Protein AF-A0A0B8NXF6-F1 (afdb_monomer_lite)

pLDDT: mean 76.69, std 14.51, range [38.47, 92.69]

Radius of gyration: 16.52 Å; chains: 1; bounding box: 55×30×38 Å

Secondary structure (DSSP, 8-state):
---TTTS-TTTSTTTHHHHHHHHHHHHHHHHHHHHH-GGGGGGS-HHHHHHHHHHHHH----HHHHHHHHHHHHHHHHHHHT------

Structure (mmCIF, N/CA/C/O backbone):
data_AF-A0A0B8NXF6-F1
#
_entry.id   AF-A0A0B8NXF6-F1
#
loop_
_atom_site.group_PDB
_atom_site.id
_atom_site.type_symbol
_atom_site.label_atom_id
_atom_site.label_alt_id
_atom_site.label_comp_id
_atom_site.label_asym_id
_atom_site.label_entity_id
_atom_site.label_seq_id
_atom_site.pdbx_PDB_ins_code
_atom_site.Cartn_x
_atom_site.Cartn_y
_atom_site.Cartn_z
_atom_site.occupancy
_atom_site.B_iso_or_equiv
_atom_site.auth_seq_id
_atom_site.auth_comp_id
_atom_site.auth_asym_id
_atom_site.auth_atom_id
_atom_site.pdbx_PDB_model_num
ATOM 1 N N . MET A 1 1 ? -32.295 8.115 3.285 1.00 43.38 1 MET A N 1
ATOM 2 C CA . MET A 1 1 ? -31.301 7.025 3.156 1.00 43.38 1 MET A CA 1
ATOM 3 C C . MET A 1 1 ? -29.989 7.639 2.694 1.00 43.38 1 MET A C 1
ATOM 5 O O . MET A 1 1 ? -29.845 7.952 1.523 1.00 43.38 1 MET A O 1
ATOM 9 N N . GLY A 1 2 ? -29.108 7.970 3.640 1.00 47.56 2 GLY A N 1
ATOM 10 C CA . GLY A 1 2 ? -27.917 8.784 3.386 1.00 47.56 2 GLY A CA 1
ATOM 11 C C . GLY A 1 2 ? -26.679 7.950 3.058 1.00 47.56 2 GLY A C 1
ATOM 12 O O . GLY A 1 2 ? -26.388 6.983 3.750 1.00 47.56 2 GLY A O 1
ATOM 13 N N . ASN A 1 3 ? -25.960 8.353 2.008 1.00 49.38 3 ASN A N 1
ATOM 14 C CA . ASN A 1 3 ? -24.507 8.230 1.810 1.00 49.38 3 ASN A CA 1
ATOM 15 C C . ASN A 1 3 ? -23.783 6.894 2.101 1.00 49.38 3 ASN A C 1
ATOM 17 O O . ASN A 1 3 ? -22.557 6.897 2.191 1.00 49.38 3 ASN A O 1
ATOM 21 N N . MET A 1 4 ? -24.451 5.736 2.138 1.00 47.78 4 MET A N 1
ATOM 22 C CA . MET A 1 4 ? -23.763 4.436 2.295 1.00 47.78 4 MET A CA 1
ATOM 23 C C . MET A 1 4 ? -22.708 4.153 1.208 1.00 47.78 4 MET A C 1
ATOM 25 O O . MET A 1 4 ? -21.770 3.390 1.439 1.00 47.78 4 MET A O 1
ATOM 29 N N . HIS A 1 5 ? -22.823 4.786 0.038 1.00 51.47 5 HIS A N 1
ATOM 30 C CA . HIS A 1 5 ? -21.846 4.675 -1.050 1.00 51.47 5 HIS A CA 1
ATOM 31 C C . HIS A 1 5 ? -20.534 5.430 -0.787 1.00 51.47 5 HIS A C 1
ATOM 33 O O . HIS A 1 5 ? -19.536 5.120 -1.428 1.00 51.47 5 HIS A O 1
ATOM 39 N N . ARG A 1 6 ? -20.517 6.392 0.147 1.00 57.47 6 ARG A N 1
ATOM 40 C CA . ARG A 1 6 ? -19.331 7.200 0.485 1.00 57.47 6 ARG A CA 1
ATOM 41 C C . ARG A 1 6 ? -18.617 6.741 1.753 1.00 57.47 6 ARG A C 1
ATOM 43 O O . ARG A 1 6 ? -17.517 7.209 2.019 1.00 57.47 6 ARG A O 1
ATOM 50 N N . LEU A 1 7 ? -19.229 5.845 2.527 1.00 60.41 7 LEU A N 1
ATOM 51 C CA . LEU A 1 7 ? -18.612 5.315 3.737 1.00 60.41 7 LEU A CA 1
ATOM 52 C C . LEU A 1 7 ? -17.477 4.343 3.369 1.00 60.41 7 LEU A C 1
ATOM 54 O O . LEU A 1 7 ? -17.701 3.438 2.550 1.00 60.41 7 LEU A O 1
ATOM 58 N N . PRO A 1 8 ? -16.284 4.489 3.974 1.00 65.38 8 PRO A N 1
ATOM 59 C CA . PRO A 1 8 ? -15.206 3.514 3.875 1.00 65.38 8 PRO A CA 1
ATOM 60 C C . PRO A 1 8 ? -15.701 2.091 4.157 1.00 65.38 8 PRO A C 1
ATOM 62 O O . PRO A 1 8 ? -16.593 1.875 4.978 1.00 65.38 8 PRO A O 1
ATOM 65 N N . LEU A 1 9 ? -15.115 1.084 3.502 1.00 66.69 9 LEU A N 1
ATOM 66 C CA . LEU A 1 9 ? -15.516 -0.320 3.700 1.00 66.69 9 LEU A CA 1
ATOM 67 C C . LEU A 1 9 ? -15.361 -0.782 5.160 1.00 66.69 9 LEU A C 1
ATOM 69 O O . LEU A 1 9 ? -16.099 -1.661 5.606 1.00 66.69 9 LEU A O 1
ATOM 73 N N . SER A 1 10 ? -14.442 -0.168 5.908 1.00 68.81 10 SER A N 1
ATOM 74 C CA . SER A 1 10 ? -14.243 -0.364 7.348 1.00 68.81 10 SER A CA 1
ATOM 75 C C . SER A 1 10 ? -15.402 0.160 8.210 1.00 68.81 10 SER A C 1
ATOM 77 O O . SER A 1 10 ? -15.590 -0.312 9.332 1.00 68.81 10 SER A O 1
ATOM 79 N N . GLU A 1 11 ? -16.192 1.103 7.696 1.00 72.00 11 GLU A N 1
ATOM 80 C CA . GLU A 1 11 ? -17.315 1.749 8.389 1.00 72.00 11 GLU A CA 1
ATOM 81 C C . GLU A 1 11 ? -18.675 1.144 8.017 1.00 72.00 11 GLU A C 1
ATOM 83 O O . GLU A 1 11 ? -19.682 1.404 8.674 1.00 72.00 11 GLU A O 1
ATOM 88 N N . LYS A 1 12 ? -18.728 0.283 6.995 1.00 75.31 12 LYS A N 1
ATOM 89 C CA . LYS A 1 12 ? -19.953 -0.436 6.628 1.00 75.31 12 LYS A CA 1
ATOM 90 C C . LYS A 1 12 ? -20.195 -1.604 7.587 1.00 75.31 12 LYS A C 1
ATOM 92 O O . LYS A 1 12 ? -19.303 -2.415 7.818 1.00 75.31 12 LYS A O 1
ATOM 97 N N . LEU A 1 13 ? -21.427 -1.742 8.081 1.00 72.50 13 LEU A N 1
ATOM 98 C CA . LEU A 1 13 ? -21.831 -2.770 9.058 1.00 72.50 13 LEU A CA 1
ATOM 99 C C . LEU A 1 13 ? -21.443 -4.206 8.659 1.00 72.50 13 LEU A C 1
ATOM 101 O O . LEU A 1 13 ? -20.982 -4.967 9.503 1.00 72.50 13 LEU A O 1
ATOM 105 N N . LEU A 1 14 ? -21.592 -4.564 7.379 1.00 75.88 14 LEU A N 1
ATOM 106 C CA . LEU A 1 14 ? -21.368 -5.936 6.899 1.00 75.88 14 LEU A CA 1
ATOM 107 C C . LEU A 1 14 ? -19.900 -6.260 6.600 1.00 75.88 14 LEU A C 1
ATOM 109 O O . LEU A 1 14 ? -19.509 -7.421 6.642 1.00 75.88 14 LEU A O 1
ATOM 113 N N . THR A 1 15 ? -19.083 -5.252 6.291 1.00 72.75 15 THR A N 1
ATOM 114 C CA . THR A 1 15 ? -17.686 -5.453 5.871 1.00 72.75 15 THR A CA 1
ATOM 115 C C . THR A 1 15 ? -16.684 -4.941 6.894 1.00 72.75 15 THR A C 1
ATOM 117 O O . THR A 1 15 ? -15.524 -5.333 6.849 1.00 72.75 15 THR A O 1
ATOM 120 N N . GLY A 1 16 ? -17.105 -4.115 7.854 1.00 75.38 16 GLY A N 1
ATOM 121 C CA . GLY A 1 16 ? -16.212 -3.446 8.793 1.00 75.38 16 GLY A CA 1
ATOM 122 C C . GLY A 1 16 ? -15.459 -4.399 9.716 1.00 75.38 16 GLY A C 1
ATOM 123 O O . GLY A 1 16 ? -14.270 -4.203 9.952 1.00 75.38 16 GLY A O 1
ATOM 124 N N . SER A 1 17 ? -16.106 -5.462 10.209 1.00 79.81 17 SER A N 1
ATOM 125 C CA . SER A 1 17 ? -15.443 -6.490 11.029 1.00 79.81 17 SER A CA 1
ATOM 126 C C . SER A 1 17 ? -14.376 -7.249 10.236 1.00 79.81 17 SER A C 1
ATOM 128 O O . SER A 1 17 ? -13.267 -7.439 10.731 1.00 79.81 17 SER A O 1
ATOM 130 N N . PHE A 1 18 ? -14.687 -7.622 8.994 1.00 80.50 18 PHE A N 1
ATOM 131 C CA . PHE A 1 18 ? -13.766 -8.301 8.089 1.00 80.50 18 PHE A CA 1
ATOM 132 C C . PHE A 1 18 ? -12.587 -7.392 7.732 1.00 80.50 18 PHE A C 1
ATOM 134 O O . PHE A 1 18 ? -11.439 -7.743 7.982 1.00 80.50 18 PHE A O 1
ATOM 141 N N . VAL A 1 19 ? -12.864 -6.186 7.237 1.00 76.44 19 VAL A N 1
ATOM 142 C CA . VAL A 1 19 ? -11.841 -5.205 6.857 1.00 76.44 19 VAL A CA 1
ATOM 143 C C . VAL A 1 19 ? -10.914 -4.926 8.036 1.00 76.44 19 VAL A C 1
ATOM 145 O O . VAL A 1 19 ? -9.711 -5.096 7.896 1.00 76.44 19 VAL A O 1
ATOM 148 N N . ARG A 1 20 ? -11.445 -4.636 9.233 1.00 79.50 20 ARG A N 1
ATOM 149 C CA . ARG A 1 20 ? -10.614 -4.419 10.431 1.00 79.50 20 ARG A CA 1
ATOM 150 C C . ARG A 1 20 ? -9.768 -5.637 10.805 1.00 79.50 20 ARG A C 1
ATOM 152 O O . ARG A 1 20 ? -8.612 -5.468 11.178 1.00 79.50 20 ARG A O 1
ATOM 159 N N . LYS A 1 21 ? -10.314 -6.853 10.693 1.00 85.31 21 LYS A N 1
ATOM 160 C CA . LYS A 1 21 ? -9.593 -8.098 11.007 1.00 85.31 21 LYS A CA 1
ATOM 161 C C . LYS A 1 21 ? -8.413 -8.340 10.064 1.00 85.31 21 LYS A C 1
ATOM 163 O O . LYS A 1 21 ? -7.365 -8.794 10.515 1.00 85.31 21 LYS A O 1
ATOM 168 N N . TYR A 1 22 ? -8.574 -8.047 8.775 1.00 84.88 22 TYR A N 1
ATOM 169 C CA . TYR A 1 22 ? -7.553 -8.319 7.759 1.00 84.88 22 TYR A CA 1
ATOM 170 C C . TYR A 1 22 ? -6.680 -7.105 7.415 1.00 84.88 22 TYR A C 1
ATOM 172 O O . TYR A 1 22 ? -5.627 -7.293 6.807 1.00 84.88 22 TYR A O 1
ATOM 180 N N . GLN A 1 23 ? -7.039 -5.890 7.851 1.00 83.50 23 GLN A N 1
ATOM 181 C CA . GLN A 1 23 ? -6.271 -4.658 7.613 1.00 83.50 23 GLN A CA 1
ATOM 182 C C . GLN A 1 23 ? -4.775 -4.818 7.934 1.00 83.50 23 GLN A C 1
ATOM 184 O O . GLN A 1 23 ? -3.965 -4.459 7.082 1.00 83.50 23 GLN A O 1
ATOM 189 N N . PRO A 1 24 ? -4.365 -5.399 9.085 1.00 86.81 24 PRO A N 1
ATOM 190 C CA . PRO A 1 24 ? -2.945 -5.538 9.410 1.00 86.81 24 PRO A CA 1
ATOM 191 C C . PRO A 1 24 ? -2.208 -6.491 8.463 1.00 86.81 24 PRO A C 1
ATOM 193 O O . PRO A 1 24 ? -1.056 -6.250 8.111 1.00 86.81 24 PRO A O 1
ATOM 196 N N . LEU A 1 25 ? -2.873 -7.567 8.025 1.00 87.94 25 LEU A N 1
ATOM 197 C CA . LEU A 1 25 ? -2.310 -8.525 7.072 1.00 87.94 25 LEU A CA 1
ATOM 198 C C . LEU A 1 25 ? -2.111 -7.863 5.703 1.00 87.94 25 LEU A C 1
ATOM 200 O O . LEU A 1 25 ? -1.034 -7.963 5.119 1.00 87.94 25 LEU A O 1
ATOM 204 N N . ILE A 1 26 ? -3.132 -7.149 5.223 1.00 85.62 26 ILE A N 1
ATOM 205 C CA . ILE A 1 26 ? -3.084 -6.432 3.946 1.00 85.62 26 ILE A CA 1
ATOM 206 C C . ILE A 1 26 ? -1.996 -5.352 4.004 1.00 85.62 26 ILE A C 1
ATOM 208 O O . ILE A 1 26 ? -1.106 -5.341 3.158 1.00 85.62 26 ILE A O 1
ATOM 212 N N . ALA A 1 27 ? -1.992 -4.505 5.035 1.00 88.06 27 ALA A N 1
ATOM 213 C CA . ALA A 1 27 ? -0.974 -3.473 5.217 1.00 88.06 27 ALA A CA 1
ATOM 214 C C . ALA A 1 27 ? 0.447 -4.060 5.273 1.00 88.06 27 ALA A C 1
ATOM 216 O O . ALA A 1 27 ? 1.368 -3.518 4.666 1.00 88.06 27 ALA A O 1
ATOM 217 N N . ASN A 1 28 ? 0.649 -5.199 5.937 1.00 89.50 28 ASN A N 1
ATOM 218 C CA . ASN A 1 28 ? 1.958 -5.851 5.955 1.00 89.50 28 ASN A CA 1
ATOM 219 C C . ASN A 1 28 ? 2.399 -6.345 4.574 1.00 89.50 28 ASN A C 1
ATOM 221 O O . ASN A 1 28 ? 3.579 -6.213 4.248 1.00 89.50 28 ASN A O 1
ATOM 225 N N . ASN A 1 29 ? 1.484 -6.867 3.754 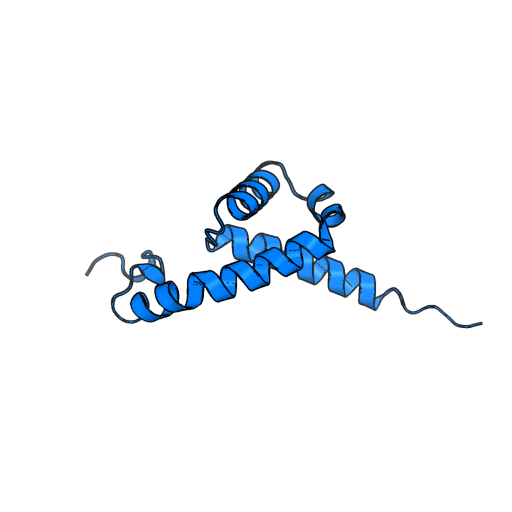1.00 86.75 29 ASN A N 1
ATOM 226 C CA . ASN A 1 29 ? 1.807 -7.256 2.382 1.00 86.75 29 ASN A CA 1
ATOM 227 C C . ASN A 1 29 ? 2.244 -6.039 1.558 1.00 86.75 29 ASN A C 1
ATOM 229 O O . ASN A 1 29 ? 3.331 -6.054 0.986 1.00 86.75 29 ASN A O 1
ATOM 233 N N . PHE A 1 30 ? 1.458 -4.960 1.575 1.00 87.06 30 PHE A N 1
ATOM 234 C CA . PHE A 1 30 ? 1.789 -3.710 0.882 1.00 87.06 30 PHE A CA 1
ATOM 235 C C . PHE A 1 30 ? 3.130 -3.124 1.340 1.00 87.06 30 PHE A C 1
ATOM 237 O O . PHE A 1 30 ? 3.947 -2.707 0.521 1.00 87.06 30 PHE A O 1
ATOM 244 N N . PHE A 1 31 ? 3.402 -3.147 2.644 1.00 88.06 31 PHE A N 1
ATOM 245 C CA . PHE A 1 31 ? 4.664 -2.653 3.178 1.00 88.06 31 PHE A CA 1
ATOM 246 C C . PHE A 1 31 ? 5.871 -3.476 2.713 1.00 88.06 31 PHE A C 1
ATOM 248 O O . PHE A 1 31 ? 6.891 -2.898 2.351 1.00 88.06 31 PHE A O 1
ATOM 255 N N . ARG A 1 32 ? 5.765 -4.813 2.696 1.00 85.62 32 ARG A N 1
ATOM 256 C CA . ARG A 1 32 ? 6.841 -5.688 2.193 1.00 85.62 32 ARG A CA 1
ATOM 257 C C . ARG A 1 32 ? 7.178 -5.381 0.735 1.00 85.62 32 ARG A C 1
ATOM 259 O O . ARG A 1 32 ? 8.355 -5.326 0.386 1.00 85.6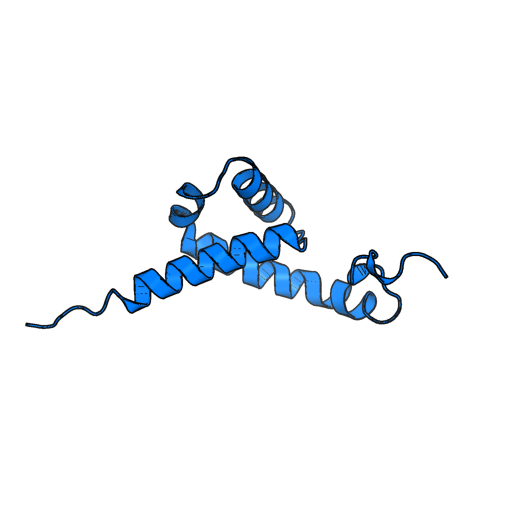2 32 ARG A O 1
ATOM 266 N N . TYR A 1 33 ? 6.159 -5.147 -0.091 1.00 82.12 33 TYR A N 1
ATOM 267 C CA . TYR A 1 33 ? 6.369 -4.755 -1.481 1.00 82.12 33 TYR A CA 1
ATOM 268 C C . TYR A 1 33 ? 7.075 -3.404 -1.582 1.00 82.12 33 TYR A C 1
ATOM 270 O O . TYR A 1 33 ? 8.114 -3.327 -2.225 1.00 82.12 33 TYR A O 1
ATOM 278 N N . LEU A 1 34 ? 6.607 -2.373 -0.876 1.00 83.56 34 LEU A N 1
ATOM 279 C CA . LEU A 1 34 ? 7.273 -1.064 -0.877 1.00 83.56 34 LEU A CA 1
ATOM 280 C C . LEU A 1 34 ? 8.753 -1.133 -0.481 1.00 83.56 34 LEU A C 1
ATOM 282 O O . LEU A 1 34 ? 9.590 -0.540 -1.152 1.00 83.56 34 LEU A O 1
ATOM 286 N N . SER A 1 35 ? 9.101 -1.896 0.562 1.00 78.69 35 SER A N 1
ATOM 287 C CA . SER A 1 35 ? 10.501 -2.075 0.979 1.00 78.69 35 SER A CA 1
ATOM 288 C C . SER A 1 35 ? 11.387 -2.714 -0.096 1.00 78.69 35 SER A C 1
ATOM 290 O O . SER A 1 35 ? 12.600 -2.549 -0.062 1.00 78.69 35 SER A O 1
ATOM 292 N N . THR A 1 36 ? 10.799 -3.428 -1.055 1.00 78.00 36 THR A N 1
ATOM 293 C CA . THR A 1 36 ? 11.530 -4.042 -2.173 1.00 78.00 36 THR A CA 1
ATOM 294 C C . THR A 1 36 ? 11.824 -3.022 -3.283 1.00 78.00 36 THR A C 1
ATOM 296 O O . THR A 1 36 ? 12.756 -3.205 -4.065 1.00 78.00 36 THR A O 1
ATOM 299 N N . PHE A 1 37 ? 11.067 -1.921 -3.342 1.00 73.69 37 PHE A N 1
ATOM 300 C CA . PHE A 1 37 ? 11.066 -0.978 -4.463 1.00 73.69 37 PHE A CA 1
ATOM 301 C C . PHE A 1 37 ? 11.394 0.462 -4.051 1.00 73.69 37 PHE A C 1
ATOM 303 O O . PHE A 1 37 ? 10.910 1.394 -4.683 1.00 73.69 37 PHE A O 1
ATOM 310 N N . GLU A 1 38 ? 12.257 0.679 -3.052 1.00 69.75 38 GLU A N 1
ATOM 311 C CA . GLU A 1 38 ? 12.593 2.033 -2.563 1.00 69.75 38 GLU A CA 1
ATOM 312 C C . GLU A 1 38 ? 13.038 3.012 -3.665 1.00 69.75 38 GLU A C 1
ATOM 314 O O . GLU A 1 38 ? 12.786 4.211 -3.572 1.00 69.75 38 GLU A O 1
ATOM 319 N N . ARG A 1 39 ? 13.656 2.526 -4.750 1.00 72.56 39 ARG A N 1
ATOM 320 C CA . ARG A 1 39 ? 14.026 3.377 -5.896 1.00 72.56 39 ARG A CA 1
ATOM 321 C C . ARG A 1 39 ? 12.826 3.866 -6.713 1.00 72.56 39 ARG A C 1
ATOM 323 O O . ARG A 1 39 ? 12.924 4.918 -7.333 1.00 72.56 39 ARG A O 1
ATOM 330 N N . ALA A 1 40 ? 11.717 3.130 -6.725 1.00 72.31 40 ALA A N 1
ATOM 331 C CA . ALA A 1 40 ? 10.505 3.503 -7.454 1.00 72.31 40 ALA A CA 1
ATOM 332 C C . ALA A 1 40 ? 9.764 4.677 -6.787 1.00 72.31 40 ALA A C 1
ATOM 334 O O . ALA A 1 40 ? 9.015 5.385 -7.446 1.00 72.31 40 ALA A O 1
ATOM 335 N N . GLU A 1 41 ? 10.038 4.963 -5.511 1.00 76.75 41 GLU A N 1
ATOM 336 C CA . GLU A 1 41 ? 9.487 6.139 -4.821 1.00 76.75 41 GLU A CA 1
ATOM 337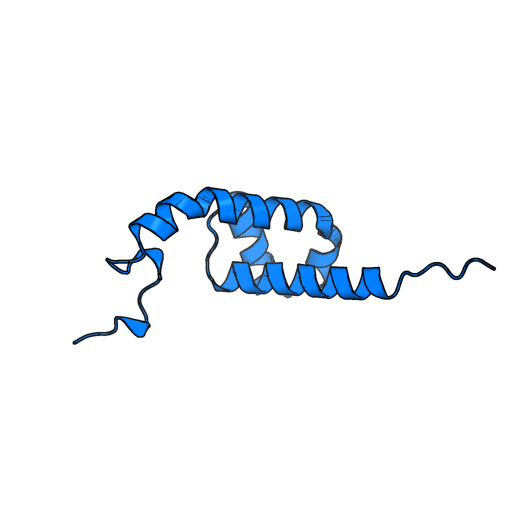 C C . GLU A 1 41 ? 10.026 7.466 -5.380 1.00 76.75 41 GLU A C 1
ATOM 339 O O . GLU A 1 41 ? 9.426 8.510 -5.155 1.00 76.75 41 GLU A O 1
ATOM 344 N N . GLN A 1 42 ? 11.133 7.445 -6.134 1.00 79.25 42 GLN A N 1
ATOM 345 C CA . GLN A 1 42 ? 11.714 8.644 -6.752 1.00 79.25 42 GLN A CA 1
ATOM 346 C C . GLN A 1 42 ? 10.890 9.180 -7.929 1.00 79.25 42 GLN A C 1
ATOM 348 O O . GLN A 1 42 ? 11.071 10.334 -8.307 1.00 79.25 42 GLN A O 1
ATOM 353 N N . SER A 1 43 ? 10.021 8.353 -8.520 1.00 83.12 43 SER A N 1
ATOM 354 C CA . SER A 1 43 ? 9.124 8.772 -9.604 1.00 83.12 43 SER A CA 1
ATOM 355 C C . SER A 1 43 ? 7.767 9.276 -9.116 1.00 83.12 43 SER A C 1
ATOM 357 O O . SER A 1 43 ? 6.967 9.687 -9.947 1.00 83.12 43 SER A O 1
ATOM 359 N N . LEU A 1 44 ? 7.505 9.224 -7.807 1.00 88.06 44 LEU A N 1
ATOM 360 C CA . LEU A 1 44 ? 6.269 9.735 -7.221 1.00 88.06 44 LEU A CA 1
ATOM 361 C C . LEU A 1 44 ? 6.280 11.260 -7.167 1.00 88.06 44 LEU A C 1
ATOM 363 O O . LEU A 1 44 ? 7.321 11.876 -6.912 1.00 88.06 44 LEU A O 1
ATOM 367 N N . ASP A 1 45 ? 5.105 11.862 -7.325 1.00 92.19 45 ASP A N 1
ATOM 368 C CA . ASP A 1 45 ? 4.940 13.273 -7.003 1.00 92.19 45 ASP A CA 1
ATOM 369 C C . ASP A 1 45 ? 4.989 13.524 -5.480 1.00 92.19 45 ASP A C 1
ATOM 371 O O . ASP A 1 45 ? 5.065 12.610 -4.653 1.00 92.19 45 ASP A O 1
ATOM 375 N N . SER A 1 46 ? 4.996 14.798 -5.082 1.00 90.94 46 SER A N 1
ATOM 376 C CA . SER A 1 46 ? 5.141 15.185 -3.676 1.00 90.94 46 SER A CA 1
ATOM 377 C C . SER A 1 46 ? 3.995 14.701 -2.782 1.00 90.94 46 SER A C 1
ATOM 379 O O . SER A 1 46 ? 4.241 14.367 -1.620 1.00 90.94 46 SER A O 1
ATOM 381 N N . TRP A 1 47 ? 2.769 14.645 -3.301 1.00 92.69 47 TRP A N 1
ATOM 382 C CA . TRP A 1 47 ? 1.593 14.196 -2.563 1.00 92.69 47 TRP A CA 1
ATOM 383 C C .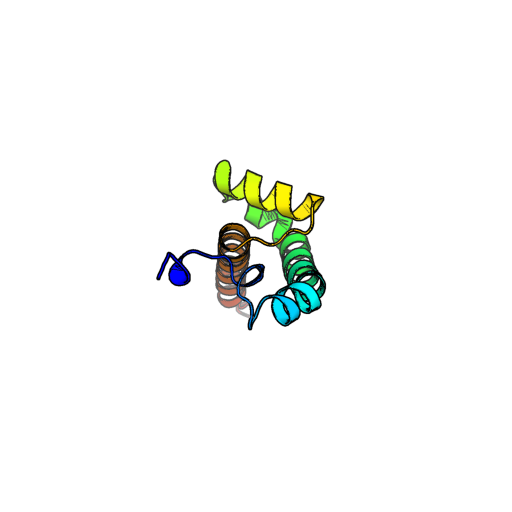 TRP A 1 47 ? 1.571 12.670 -2.441 1.00 92.69 47 TRP A C 1
ATOM 385 O O . TRP A 1 47 ? 1.342 12.132 -1.354 1.00 92.69 47 TRP A O 1
ATOM 395 N N . GLU A 1 48 ? 1.883 11.961 -3.523 1.00 91.62 48 GLU A N 1
ATOM 396 C CA . GLU A 1 48 ? 1.992 10.501 -3.519 1.00 91.62 48 GLU A CA 1
ATOM 397 C C . GLU A 1 48 ? 3.099 10.023 -2.572 1.00 91.62 48 GLU A C 1
ATOM 399 O O . GLU A 1 48 ? 2.910 9.096 -1.776 1.00 91.62 48 GLU A O 1
ATOM 404 N N . LEU A 1 49 ? 4.249 10.701 -2.599 1.00 91.50 49 LEU A N 1
ATOM 405 C CA . LEU A 1 49 ? 5.369 10.415 -1.711 1.00 91.50 49 LEU A CA 1
ATOM 406 C C . LEU A 1 49 ? 4.997 10.638 -0.241 1.00 91.50 49 LEU A C 1
ATOM 408 O O . LEU A 1 49 ? 5.395 9.856 0.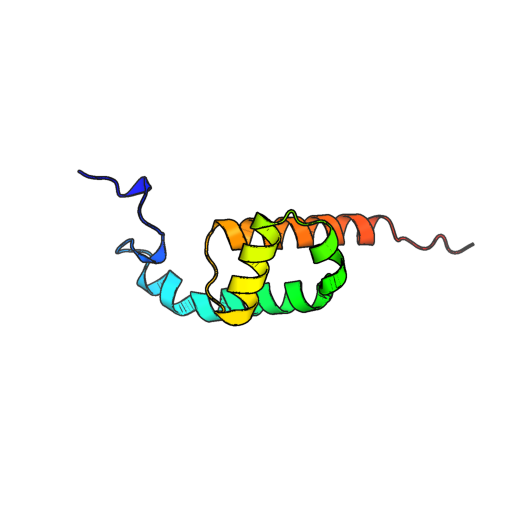627 1.00 91.50 49 LEU A O 1
ATOM 412 N N . GLU A 1 50 ? 4.222 11.683 0.061 1.00 92.56 50 GLU A N 1
ATOM 413 C CA . GLU A 1 50 ? 3.705 11.918 1.409 1.00 92.56 50 GLU A CA 1
ATOM 414 C C . GLU A 1 50 ? 2.804 10.763 1.867 1.00 92.56 50 GLU A C 1
ATOM 416 O O . GLU A 1 50 ? 2.987 10.248 2.973 1.00 92.56 50 GLU A O 1
ATOM 421 N N . LYS A 1 51 ? 1.896 10.290 1.004 1.00 90.62 51 LYS A N 1
ATOM 422 C CA . LYS A 1 51 ? 1.018 9.146 1.296 1.00 90.62 51 LYS A CA 1
ATOM 423 C C . LYS A 1 51 ? 1.799 7.872 1.591 1.00 90.62 51 LYS A C 1
ATOM 425 O O . LYS A 1 51 ? 1.560 7.220 2.611 1.00 90.62 51 LYS A O 1
ATOM 430 N N . VAL A 1 52 ? 2.792 7.555 0.764 1.00 89.69 52 VAL A N 1
ATOM 431 C CA . VAL A 1 52 ? 3.658 6.386 0.969 1.00 89.69 52 VAL A CA 1
ATOM 432 C C . VAL A 1 52 ? 4.461 6.504 2.270 1.00 89.69 52 VAL A C 1
ATOM 434 O O . VAL A 1 52 ? 4.552 5.536 3.031 1.00 89.69 52 VAL A O 1
ATOM 437 N N . ARG A 1 53 ? 4.993 7.690 2.594 1.00 90.25 53 ARG A N 1
ATOM 438 C CA . ARG A 1 53 ? 5.705 7.935 3.862 1.00 90.25 53 ARG A CA 1
ATOM 439 C C . ARG A 1 53 ? 4.795 7.777 5.079 1.00 90.25 53 ARG A C 1
ATOM 441 O O . ARG A 1 53 ? 5.173 7.088 6.028 1.00 90.25 53 ARG A O 1
ATOM 448 N N . GLN A 1 54 ? 3.599 8.364 5.044 1.00 90.75 54 GLN A N 1
ATOM 449 C CA . GLN A 1 54 ? 2.606 8.223 6.113 1.00 90.75 54 GLN A CA 1
ATOM 450 C C . GLN A 1 54 ? 2.228 6.754 6.319 1.00 90.75 54 GLN A C 1
ATOM 452 O O . GLN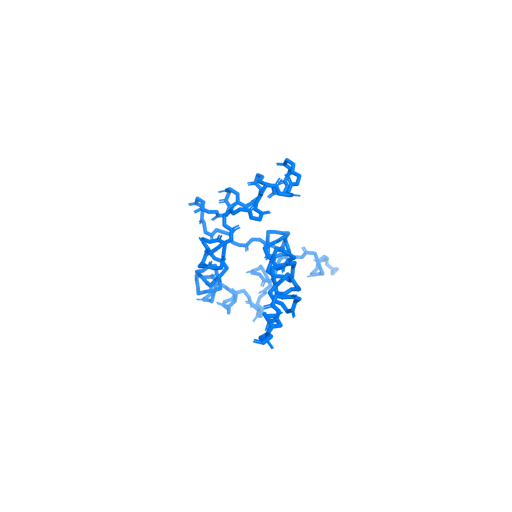 A 1 54 ? 2.169 6.279 7.456 1.00 90.75 54 GLN A O 1
ATOM 457 N N . PHE A 1 55 ? 2.047 5.997 5.237 1.00 90.06 55 PHE A N 1
ATOM 458 C CA . PHE A 1 55 ? 1.786 4.565 5.318 1.00 90.06 55 PHE A CA 1
ATOM 459 C C . PHE A 1 55 ? 2.947 3.779 5.934 1.00 90.06 55 PHE A C 1
ATOM 461 O O . PHE A 1 55 ? 2.718 2.937 6.803 1.00 90.06 55 PHE A O 1
ATOM 468 N N . LYS A 1 56 ? 4.199 4.067 5.551 1.00 88.44 56 LYS A N 1
ATOM 469 C CA . LYS A 1 56 ? 5.379 3.403 6.134 1.00 88.44 56 LYS A CA 1
ATOM 470 C C . LYS A 1 56 ? 5.450 3.578 7.653 1.00 88.44 56 LYS A C 1
ATOM 472 O O . LYS A 1 56 ? 5.816 2.632 8.349 1.00 88.44 56 LYS A O 1
ATOM 477 N N . GLN A 1 57 ? 5.077 4.756 8.152 1.00 88.88 57 GLN A N 1
ATOM 478 C CA . GLN A 1 57 ? 5.092 5.083 9.580 1.00 88.88 57 GLN A CA 1
ATOM 479 C C . GLN A 1 57 ? 3.906 4.479 10.339 1.00 88.88 57 GLN A C 1
ATOM 481 O O . GLN A 1 57 ? 4.079 3.926 11.421 1.00 88.88 57 GLN A O 1
ATOM 486 N N . THR A 1 58 ? 2.699 4.580 9.780 1.00 85.81 58 THR A N 1
ATOM 487 C CA . THR A 1 58 ? 1.455 4.269 10.506 1.00 85.81 58 THR A CA 1
ATOM 488 C C . THR A 1 58 ? 0.920 2.865 10.241 1.00 85.81 58 THR A C 1
ATOM 490 O O . THR A 1 58 ? 0.084 2.380 11.001 1.00 85.81 58 THR A O 1
ATOM 493 N N . LYS A 1 59 ? 1.351 2.220 9.148 1.00 81.88 59 LYS A N 1
ATOM 494 C CA . LYS A 1 59 ? 0.755 0.990 8.588 1.00 81.88 59 LYS A CA 1
ATOM 495 C C . LYS A 1 59 ? -0.747 1.112 8.307 1.00 81.88 59 LYS A C 1
ATOM 497 O O . LYS A 1 59 ? -1.430 0.104 8.134 1.00 81.88 59 LYS A O 1
ATOM 502 N N . CYS A 1 60 ? -1.271 2.333 8.242 1.00 82.00 60 CYS A N 1
ATOM 503 C CA . CYS A 1 60 ? -2.667 2.582 7.935 1.00 82.00 60 CYS A CA 1
ATOM 504 C C . CYS A 1 60 ? -2.840 2.641 6.417 1.00 82.00 60 CYS A C 1
ATOM 506 O O . CYS A 1 60 ? -2.460 3.621 5.782 1.00 82.00 60 CYS A O 1
ATOM 508 N N . LEU A 1 61 ? -3.367 1.567 5.829 1.00 82.81 61 LEU A N 1
ATOM 509 C CA . LEU A 1 61 ? -3.617 1.505 4.392 1.00 82.81 61 LEU A CA 1
ATOM 510 C C . LEU A 1 61 ? -4.990 2.112 4.071 1.00 82.81 61 LEU A C 1
ATOM 512 O O . LEU A 1 61 ? -6.016 1.473 4.314 1.00 82.81 61 LEU A O 1
ATOM 516 N N . ASP A 1 62 ? -5.005 3.336 3.545 1.00 82.50 62 ASP A N 1
ATOM 517 C CA . ASP A 1 62 ? -6.194 3.931 2.931 1.00 82.50 62 ASP A CA 1
ATOM 518 C C . ASP A 1 62 ? -6.285 3.567 1.434 1.00 82.50 62 ASP A C 1
ATOM 520 O O . ASP A 1 62 ? -5.342 3.036 0.841 1.00 82.50 62 ASP A O 1
ATOM 524 N N . ASN A 1 63 ? -7.447 3.812 0.817 1.00 80.62 63 ASN A N 1
ATOM 525 C CA . ASN A 1 63 ? -7.656 3.472 -0.593 1.00 80.62 63 ASN A CA 1
ATOM 526 C C . ASN A 1 63 ? -6.672 4.201 -1.533 1.00 80.62 63 ASN A C 1
ATOM 528 O O . ASN A 1 63 ? -6.080 3.518 -2.365 1.00 80.62 63 ASN A O 1
ATOM 532 N N . PRO A 1 64 ? -6.452 5.531 -1.426 1.00 84.31 64 PRO A N 1
ATOM 533 C CA . PRO A 1 64 ? -5.482 6.226 -2.276 1.00 84.31 64 PRO A CA 1
ATOM 534 C C . PRO A 1 64 ? -4.068 5.647 -2.182 1.00 84.31 64 PRO A C 1
ATOM 536 O O . PRO A 1 64 ? -3.442 5.386 -3.204 1.00 84.31 64 PRO A O 1
ATOM 539 N N . THR A 1 65 ? -3.589 5.370 -0.969 1.00 87.25 65 THR A N 1
ATOM 540 C CA . THR A 1 65 ? -2.263 4.780 -0.754 1.00 87.25 65 THR A CA 1
ATOM 541 C C . THR A 1 65 ? -2.172 3.394 -1.391 1.00 87.25 65 THR A C 1
ATOM 543 O O . THR A 1 65 ? -1.158 3.066 -2.004 1.00 87.25 65 THR A O 1
ATOM 546 N N . ALA A 1 66 ? -3.226 2.577 -1.289 1.00 87.69 66 ALA A N 1
ATOM 547 C CA . ALA A 1 66 ? -3.246 1.259 -1.918 1.00 87.69 66 ALA A CA 1
ATOM 548 C C . ALA A 1 66 ? -3.097 1.335 -3.447 1.00 87.69 66 ALA A C 1
ATOM 550 O O . ALA A 1 66 ? -2.356 0.532 -4.010 1.00 87.69 66 ALA A O 1
ATOM 551 N N . PHE A 1 67 ? -3.742 2.304 -4.107 1.00 88.06 67 PHE A N 1
ATOM 552 C CA . PHE A 1 67 ? -3.588 2.509 -5.552 1.00 88.06 67 PHE A CA 1
ATOM 553 C C . PHE A 1 67 ? -2.163 2.921 -5.924 1.00 88.06 67 PHE A C 1
ATOM 555 O O . PHE A 1 67 ? -1.556 2.264 -6.760 1.00 88.06 67 PHE A O 1
ATOM 562 N N . ILE A 1 68 ? -1.586 3.904 -5.227 1.00 89.25 68 ILE A N 1
ATOM 563 C CA . ILE A 1 68 ? -0.211 4.365 -5.487 1.00 89.25 68 ILE A CA 1
ATOM 564 C C . ILE A 1 68 ? 0.788 3.202 -5.394 1.00 89.25 68 ILE A C 1
ATOM 566 O O . ILE A 1 68 ? 1.622 3.002 -6.275 1.00 89.25 68 ILE A O 1
ATOM 570 N N . ILE A 1 69 ? 0.701 2.389 -4.335 1.00 88.12 69 ILE A N 1
ATOM 571 C CA . ILE A 1 69 ? 1.615 1.250 -4.153 1.00 88.12 69 ILE A CA 1
ATOM 572 C C . ILE A 1 69 ? 1.399 0.184 -5.236 1.00 88.12 69 ILE A C 1
ATOM 574 O O . ILE A 1 69 ? 2.358 -0.457 -5.670 1.00 88.12 69 ILE A O 1
ATOM 578 N N . TYR A 1 70 ? 0.154 -0.021 -5.665 1.00 87.50 70 TYR A N 1
ATOM 579 C CA . TYR A 1 70 ? -0.158 -0.955 -6.739 1.00 87.50 70 TYR A CA 1
ATOM 580 C C . TYR A 1 70 ? 0.412 -0.491 -8.086 1.00 87.50 70 TYR A C 1
ATOM 582 O O . TYR A 1 70 ? 0.997 -1.304 -8.799 1.00 87.50 70 TYR A O 1
ATOM 590 N N . ASP A 1 71 ? 0.331 0.802 -8.395 1.00 87.75 71 ASP A N 1
ATOM 591 C CA . ASP A 1 71 ? 0.889 1.372 -9.624 1.00 87.75 71 ASP A CA 1
ATOM 592 C C . ASP A 1 71 ? 2.421 1.264 -9.646 1.00 87.75 71 ASP A C 1
ATOM 594 O O . ASP A 1 71 ? 3.005 0.847 -10.650 1.00 87.75 71 ASP A O 1
ATOM 598 N N . LEU A 1 72 ? 3.086 1.513 -8.510 1.00 86.88 72 LEU A N 1
ATOM 599 C CA . LEU A 1 72 ? 4.525 1.257 -8.358 1.00 86.88 72 LEU A CA 1
ATOM 600 C C . LEU A 1 72 ? 4.884 -0.211 -8.617 1.00 86.88 72 LEU A C 1
ATOM 602 O O . LEU A 1 72 ? 5.897 -0.505 -9.257 1.00 86.88 72 LEU A O 1
ATOM 606 N N . TYR A 1 73 ? 4.064 -1.136 -8.115 1.00 85.25 73 TYR A N 1
ATOM 607 C CA . TYR A 1 73 ? 4.255 -2.567 -8.328 1.00 85.25 73 TYR A CA 1
ATOM 608 C C . TYR A 1 73 ? 4.083 -2.955 -9.804 1.00 85.25 73 TYR A C 1
ATOM 610 O O . TYR A 1 73 ? 4.921 -3.684 -10.334 1.00 85.25 73 TYR A O 1
ATOM 618 N N . GLN A 1 74 ? 3.058 -2.439 -10.487 1.00 83.81 74 GLN A N 1
ATOM 619 C CA . GLN A 1 74 ? 2.849 -2.672 -11.921 1.00 83.81 74 GLN A CA 1
ATOM 620 C C . GLN A 1 74 ? 4.020 -2.143 -12.755 1.00 83.81 74 GLN A C 1
ATOM 622 O O . GLN A 1 74 ? 4.605 -2.892 -13.536 1.00 83.81 74 GLN A O 1
ATOM 627 N N . ALA A 1 75 ? 4.451 -0.903 -12.511 1.00 82.56 75 ALA A N 1
ATOM 628 C CA . ALA A 1 75 ? 5.596 -0.316 -13.203 1.00 82.56 75 ALA A CA 1
ATOM 629 C C . ALA A 1 75 ? 6.896 -1.111 -12.972 1.00 82.56 75 ALA A C 1
ATOM 631 O O . ALA A 1 75 ? 7.770 -1.165 -13.843 1.00 82.56 75 ALA A O 1
ATOM 632 N N . HIS A 1 76 ? 7.048 -1.737 -11.800 1.00 80.06 76 HIS A N 1
ATOM 633 C CA . HIS A 1 76 ? 8.157 -2.648 -11.542 1.00 80.06 76 HIS A CA 1
ATOM 634 C C . HIS A 1 76 ? 8.041 -3.940 -12.360 1.00 80.06 76 HIS A C 1
ATOM 636 O O . HIS A 1 76 ? 9.012 -4.324 -13.011 1.00 80.06 76 HIS A O 1
ATOM 642 N N . LEU A 1 77 ? 6.871 -4.588 -12.364 1.00 80.31 77 LEU A N 1
ATOM 643 C CA . LEU A 1 77 ? 6.641 -5.811 -13.138 1.00 80.31 77 LEU A CA 1
ATOM 644 C C . LEU A 1 77 ? 6.896 -5.607 -14.631 1.00 80.31 77 LEU A C 1
ATOM 646 O O . LEU A 1 77 ? 7.542 -6.449 -15.251 1.00 80.31 77 LEU A O 1
ATOM 650 N N . GLU A 1 78 ? 6.444 -4.489 -15.197 1.00 76.62 78 GLU A N 1
ATOM 651 C CA . GLU A 1 78 ? 6.699 -4.148 -16.597 1.00 76.62 78 GLU A CA 1
ATOM 652 C C . GLU A 1 78 ? 8.205 -4.050 -16.871 1.00 76.62 78 GLU A C 1
ATOM 654 O O . GLU A 1 78 ? 8.715 -4.707 -17.776 1.00 76.62 78 GLU A O 1
ATOM 659 N N . LYS A 1 79 ? 8.965 -3.326 -16.037 1.00 67.19 79 LYS A N 1
ATOM 660 C CA . LYS A 1 79 ? 10.431 -3.227 -16.175 1.00 67.19 79 LYS A CA 1
ATOM 661 C C . LYS A 1 79 ? 11.136 -4.581 -16.047 1.00 67.19 79 LYS A C 1
ATOM 663 O O . LYS A 1 79 ? 12.113 -4.832 -16.755 1.00 67.19 79 LYS A O 1
ATOM 668 N N . SER A 1 80 ? 10.652 -5.460 -15.171 1.00 59.66 80 SER A N 1
ATOM 669 C CA . SER A 1 80 ? 11.184 -6.818 -15.020 1.00 59.66 80 SER A CA 1
ATOM 670 C C . SER A 1 80 ? 10.843 -7.715 -16.212 1.00 59.66 80 SER A C 1
ATOM 672 O O . SER A 1 80 ? 11.687 -8.509 -16.617 1.00 59.66 80 SER A O 1
ATOM 674 N N . ALA A 1 81 ? 9.660 -7.567 -16.813 1.00 58.62 81 ALA A N 1
ATOM 675 C CA . ALA A 1 81 ? 9.239 -8.338 -17.984 1.00 58.62 81 ALA A CA 1
ATOM 676 C C . ALA A 1 81 ? 10.059 -8.005 -19.245 1.00 58.62 81 ALA A C 1
ATOM 678 O O . ALA A 1 81 ? 10.306 -8.888 -20.062 1.00 58.62 81 ALA A O 1
ATOM 679 N N . TYR A 1 82 ? 10.540 -6.764 -19.376 1.00 51.62 82 TYR A N 1
ATOM 680 C CA . TYR A 1 82 ? 11.448 -6.354 -20.458 1.00 51.62 82 TYR A CA 1
ATOM 681 C C . TYR A 1 82 ? 12.933 -6.625 -20.169 1.00 51.62 82 TYR A C 1
ATOM 683 O O . TYR A 1 82 ? 13.779 -6.407 -21.032 1.00 51.62 82 TYR A O 1
ATOM 691 N N . SER A 1 83 ? 13.267 -7.137 -18.982 1.00 48.00 83 SER A N 1
ATOM 692 C CA . SER A 1 83 ? 14.626 -7.545 -18.613 1.00 48.00 83 SER A CA 1
ATOM 693 C C . SER A 1 83 ? 14.842 -9.039 -18.880 1.00 48.00 83 SER A C 1
ATOM 695 O O . SER A 1 83 ? 15.259 -9.779 -17.992 1.00 48.00 83 SER A O 1
ATOM 697 N N . ILE A 1 84 ? 14.535 -9.512 -20.090 1.00 47.12 84 ILE A N 1
ATOM 698 C CA . ILE A 1 84 ? 14.997 -10.829 -20.545 1.00 47.12 84 ILE A CA 1
ATOM 699 C C . ILE A 1 84 ? 16.448 -10.625 -21.000 1.00 47.12 84 ILE A C 1
ATOM 701 O O . ILE A 1 84 ? 16.664 -9.877 -21.955 1.00 47.12 84 ILE A O 1
ATOM 705 N N . PRO A 1 85 ? 17.461 -11.225 -20.349 1.00 46.81 85 PRO A N 1
ATOM 706 C CA . PRO A 1 85 ? 18.801 -11.192 -20.900 1.00 46.81 85 PRO A CA 1
ATOM 707 C C . PRO A 1 85 ? 18.776 -12.016 -22.185 1.00 46.81 85 PRO A C 1
ATOM 709 O O . PRO A 1 85 ? 18.538 -13.225 -22.147 1.00 46.81 85 PRO A O 1
ATOM 712 N N . GLU A 1 86 ? 19.002 -11.364 -23.324 1.00 44.06 86 GLU A N 1
ATOM 713 C CA . GLU A 1 86 ? 19.415 -12.062 -24.535 1.00 44.06 86 GLU A CA 1
ATOM 714 C C . GLU A 1 86 ? 20.736 -12.769 -24.216 1.00 44.06 86 GLU A C 1
ATOM 716 O O . GLU A 1 86 ? 21.809 -12.162 -24.199 1.00 44.06 86 GLU A O 1
ATOM 721 N N . TYR A 1 87 ? 20.651 -14.059 -23.899 1.00 41.00 87 TYR A N 1
ATOM 722 C CA . TYR A 1 87 ? 21.807 -14.938 -23.936 1.00 41.00 87 TYR A CA 1
ATOM 723 C C . TYR A 1 87 ? 22.246 -15.033 -25.402 1.00 41.00 87 TYR A C 1
ATOM 725 O O . TYR A 1 87 ? 21.572 -15.668 -26.213 1.00 41.00 87 TYR A O 1
ATOM 733 N N . LYS A 1 88 ? 23.338 -14.334 -25.730 1.00 38.47 88 LYS A N 1
ATOM 734 C CA . LYS A 1 88 ? 24.138 -14.574 -26.936 1.00 38.47 88 LYS A CA 1
ATOM 735 C C . LYS A 1 88 ? 24.975 -15.834 -26.780 1.00 38.47 88 LYS A C 1
ATOM 737 O O . LYS A 1 88 ? 25.474 -16.063 -25.655 1.00 38.47 88 LYS A O 1
#

Organism: NCBI:txid1481914

Sequence (88 aa):
MGNMHRLPLSEKLLTGSFVRKYQPLIANNFFRYLSTFERAEQSLDSWELEKVRQFKQTKCLDNPTAFIIYDLYQAHLEKSAYSIPEYK

Foldseek 3Di:
DDDPVPDDLLPDPVRVVVCVVCLLVVLVVLLVLCVVQVVLLVPDDPVLNVLCVVCNVPSGDDPSVVVSSVVSVVVVVVVVVVPDPPPD